Protein AF-A0AAW4MF72-F1 (afdb_monomer_lite)

Radius of gyration: 15.68 Å; chains: 1; bounding box: 42×33×43 Å

Sequence (144 aa):
MHIEKEVGVEMNIEYGSSKEVKCYRDFVLN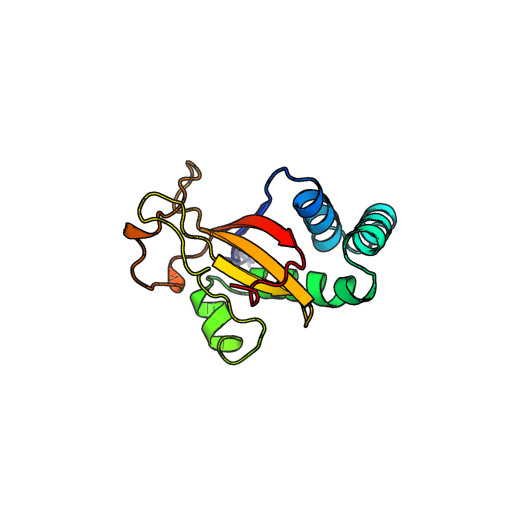PDNRNASRAFSKTFGANLMEPAKKLHDRLRRYVSAGAYNAMFGQTDNRIEIKQGCAKKDPLILKVRVGRGPRKFFNHITDEEKNLLLTQDWQGDFNSIMTIYVIAVNNHDYNNI

Structure (mmCIF, N/CA/C/O backbone):
data_AF-A0AAW4MF72-F1
#
_entry.id   AF-A0AAW4MF72-F1
#
loop_
_atom_site.group_PDB
_atom_site.id
_atom_site.type_symbol
_atom_site.label_atom_id
_atom_site.label_alt_id
_atom_site.label_comp_id
_atom_site.label_asym_id
_atom_site.label_entity_id
_atom_site.label_seq_id
_atom_site.pdbx_PDB_ins_code
_atom_site.Cartn_x
_atom_site.Cartn_y
_atom_site.Cartn_z
_atom_site.occupancy
_atom_site.B_iso_or_equiv
_atom_site.auth_seq_id
_atom_site.auth_comp_id
_atom_site.auth_asym_id
_atom_site.auth_atom_id
_atom_site.pdbx_PDB_model_num
ATOM 1 N N . MET A 1 1 ? -25.868 -19.520 -22.566 1.00 38.09 1 MET A N 1
ATOM 2 C CA . MET A 1 1 ? -24.910 -19.761 -21.470 1.00 38.09 1 MET A CA 1
ATOM 3 C C . MET A 1 1 ? -24.461 -18.390 -20.993 1.00 38.09 1 MET A C 1
ATOM 5 O O . MET A 1 1 ? -23.679 -17.747 -21.680 1.00 38.09 1 MET A O 1
ATOM 9 N N . HIS A 1 2 ? -25.094 -17.866 -19.944 1.00 36.09 2 HIS A N 1
ATOM 10 C CA . HIS A 1 2 ? -24.673 -16.598 -19.352 1.00 36.09 2 HIS A CA 1
ATOM 11 C C . HIS A 1 2 ? -23.364 -16.875 -18.619 1.00 36.09 2 HIS A C 1
ATOM 13 O O . HIS A 1 2 ? -23.344 -17.660 -17.678 1.00 36.09 2 HIS A O 1
ATOM 19 N N . ILE A 1 3 ? -22.265 -16.309 -19.114 1.00 43.06 3 ILE A N 1
ATOM 20 C CA . ILE A 1 3 ? -21.015 -16.275 -18.364 1.00 43.06 3 ILE A CA 1
ATOM 21 C C . ILE A 1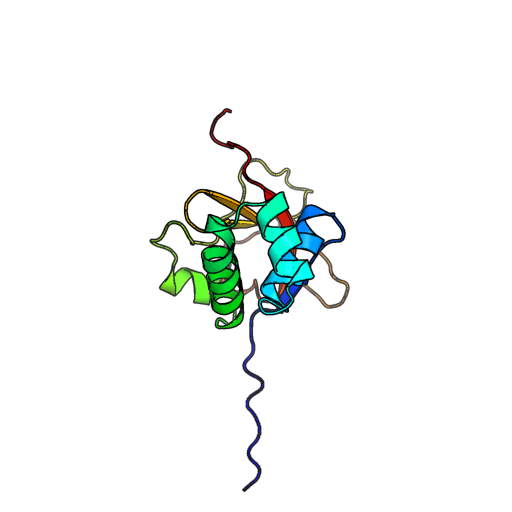 3 ? -21.200 -15.150 -17.353 1.00 43.06 3 ILE A C 1
ATOM 23 O O . ILE A 1 3 ? -20.992 -13.978 -17.670 1.00 43.06 3 ILE A O 1
ATOM 27 N N . GLU A 1 4 ? -21.664 -15.503 -16.160 1.00 41.94 4 GLU A N 1
ATOM 28 C CA . GLU A 1 4 ? -21.466 -14.656 -14.994 1.00 41.94 4 GLU A CA 1
ATOM 29 C C . GLU A 1 4 ? -19.951 -14.532 -14.827 1.00 41.94 4 GLU A C 1
ATOM 31 O O . GLU A 1 4 ? -19.254 -15.501 -14.529 1.00 41.94 4 GLU A O 1
ATOM 36 N N . LYS A 1 5 ? -19.404 -13.351 -15.134 1.00 42.12 5 LYS A N 1
ATOM 37 C CA . LYS A 1 5 ? -18.064 -13.006 -14.670 1.00 42.12 5 LYS A CA 1
ATOM 38 C C . LYS A 1 5 ? -18.147 -13.059 -13.152 1.00 42.12 5 LYS A C 1
ATOM 40 O O . LYS A 1 5 ? -18.754 -12.167 -12.564 1.00 42.12 5 LYS A O 1
ATOM 45 N N . GLU A 1 6 ? -17.565 -14.088 -12.543 1.00 45.69 6 GLU A N 1
ATOM 46 C CA . GLU A 1 6 ? -17.231 -14.054 -11.126 1.00 45.69 6 GLU A CA 1
ATOM 47 C C . GLU A 1 6 ? -16.511 -12.725 -10.890 1.00 45.69 6 GLU A C 1
ATOM 49 O O . GLU A 1 6 ? -15.431 -12.473 -11.436 1.00 45.69 6 GLU A O 1
ATOM 54 N N . VAL A 1 7 ? -17.159 -11.821 -10.157 1.00 51.53 7 VAL A N 1
ATOM 55 C CA . VAL A 1 7 ? -16.499 -10.640 -9.618 1.00 51.53 7 VAL A CA 1
ATOM 56 C C . VAL A 1 7 ? -15.532 -11.206 -8.594 1.00 51.53 7 VAL A C 1
ATOM 58 O O . VAL A 1 7 ? -15.905 -11.437 -7.447 1.00 51.53 7 VAL A O 1
ATOM 61 N N . GLY A 1 8 ? -14.325 -11.554 -9.045 1.00 53.44 8 GLY A N 1
ATOM 62 C CA . GLY A 1 8 ? -13.252 -11.975 -8.162 1.00 53.44 8 GLY A CA 1
ATOM 63 C C . GLY A 1 8 ? -13.152 -10.921 -7.071 1.00 53.44 8 GLY A C 1
ATOM 64 O O . GLY A 1 8 ? -12.966 -9.741 -7.375 1.00 53.44 8 GLY A O 1
ATOM 65 N N . VAL A 1 9 ? -13.396 -11.324 -5.826 1.00 63.41 9 VAL A N 1
ATOM 66 C CA . VAL A 1 9 ? -13.371 -10.427 -4.670 1.00 63.41 9 VAL A CA 1
ATOM 67 C C . VAL A 1 9 ? -11.908 -10.074 -4.434 1.00 63.41 9 VAL A C 1
ATOM 69 O O . VAL A 1 9 ? -11.231 -10.705 -3.643 1.00 63.41 9 VAL A O 1
ATOM 72 N N . GLU A 1 10 ? -11.365 -9.154 -5.219 1.00 86.12 10 GLU A N 1
ATOM 73 C CA . GLU A 1 10 ? -9.990 -8.690 -5.091 1.00 86.12 10 GLU A CA 1
ATOM 74 C C . GLU A 1 10 ? -9.880 -7.735 -3.903 1.00 86.12 10 GLU A C 1
ATOM 76 O O . GLU A 1 10 ? -10.788 -6.939 -3.651 1.00 86.12 10 GLU A O 1
ATOM 81 N N . MET A 1 11 ? -8.744 -7.756 -3.203 1.00 92.31 11 MET A N 1
ATOM 82 C CA . MET A 1 11 ? -8.440 -6.717 -2.226 1.00 92.31 11 MET A CA 1
ATOM 83 C C . MET A 1 11 ? -8.501 -5.343 -2.903 1.00 92.31 11 MET A C 1
ATOM 85 O O . MET A 1 11 ? -7.772 -5.069 -3.864 1.00 92.31 11 MET A O 1
ATOM 89 N N . ASN A 1 12 ? -9.331 -4.454 -2.363 1.00 94.62 12 ASN A N 1
ATOM 90 C CA . ASN A 1 12 ? -9.438 -3.090 -2.847 1.00 94.62 12 ASN A CA 1
ATOM 91 C C . ASN A 1 12 ? -8.271 -2.245 -2.314 1.00 94.62 12 ASN A C 1
ATOM 93 O O . ASN A 1 12 ? -7.914 -2.306 -1.134 1.00 94.62 12 ASN A O 1
ATOM 97 N N . ILE A 1 13 ? -7.666 -1.443 -3.191 1.00 96.19 13 ILE A N 1
ATOM 98 C CA . ILE A 1 13 ? -6.520 -0.596 -2.859 1.00 96.19 13 ILE A CA 1
ATOM 99 C C . ILE A 1 13 ? -6.887 0.854 -3.141 1.00 96.19 13 ILE A C 1
ATOM 101 O O . ILE A 1 13 ? -6.853 1.317 -4.281 1.00 96.19 13 ILE A O 1
ATOM 105 N N . GLU A 1 14 ? -7.166 1.588 -2.073 1.00 96.75 14 GLU A N 1
ATOM 106 C CA . GLU A 1 14 ? -7.347 3.029 -2.106 1.00 96.75 14 GLU A CA 1
ATOM 107 C C . GLU A 1 14 ? -6.032 3.758 -1.824 1.00 96.75 14 GLU A C 1
ATOM 109 O O . GLU A 1 14 ? -5.112 3.232 -1.196 1.00 96.75 14 GLU A O 1
ATOM 114 N N . TYR A 1 15 ? -5.929 4.998 -2.294 1.00 97.25 15 TYR A N 1
ATOM 115 C CA . TYR A 1 15 ? -4.697 5.776 -2.237 1.00 97.25 15 TYR A CA 1
ATOM 116 C C . TYR A 1 15 ? -4.964 7.160 -1.671 1.00 97.25 15 TYR A C 1
ATOM 118 O O . TYR A 1 15 ? -5.836 7.880 -2.158 1.00 97.25 15 TYR A O 1
ATOM 126 N N . GLY A 1 16 ? -4.161 7.544 -0.684 1.00 95.06 16 GLY A N 1
ATOM 127 C CA . GLY A 1 16 ? -4.179 8.882 -0.127 1.00 95.06 16 GLY A CA 1
ATOM 128 C C . GLY A 1 16 ? -3.672 9.961 -1.076 1.00 95.06 16 GLY A C 1
ATOM 129 O O . GLY A 1 16 ? -3.265 9.728 -2.217 1.00 95.06 16 GLY A O 1
ATOM 130 N N . SER A 1 17 ? -3.723 11.196 -0.585 1.00 93.69 17 SER A N 1
ATOM 131 C CA . SER A 1 17 ? -3.564 12.394 -1.409 1.00 93.69 17 SER A CA 1
ATOM 132 C C . SER A 1 17 ? -2.141 12.960 -1.457 1.00 93.69 17 SER A C 1
ATOM 134 O O . SER A 1 17 ? -1.912 13.923 -2.203 1.00 93.69 17 SER A O 1
ATOM 136 N N . SER A 1 18 ? -1.198 12.382 -0.702 1.00 94.69 18 SER A N 1
ATOM 137 C CA . SER A 1 18 ? 0.198 12.830 -0.675 1.00 94.69 18 SER A CA 1
ATOM 138 C C . SER A 1 18 ? 0.872 12.649 -2.035 1.00 94.69 18 SER A C 1
ATOM 140 O O . SER A 1 18 ? 0.472 11.820 -2.859 1.00 94.69 18 SER A O 1
ATOM 142 N N . LYS A 1 19 ? 1.898 13.461 -2.296 1.00 94.31 19 LYS A N 1
ATOM 143 C CA . LYS A 1 19 ? 2.581 13.501 -3.593 1.00 94.31 19 LYS A CA 1
ATOM 144 C C . LYS A 1 19 ? 3.213 12.152 -3.936 1.00 94.31 19 LYS A C 1
ATOM 146 O O . LYS A 1 19 ? 3.068 11.678 -5.059 1.00 94.31 19 LYS A O 1
ATOM 151 N N . GLU A 1 20 ? 3.878 11.530 -2.970 1.00 94.38 20 GLU A N 1
ATOM 152 C CA . GLU A 1 20 ? 4.547 10.237 -3.100 1.00 94.38 20 GLU A CA 1
ATOM 153 C C . GLU A 1 20 ? 3.530 9.125 -3.371 1.00 94.38 20 GLU A C 1
ATOM 155 O O . GLU A 1 20 ? 3.735 8.304 -4.265 1.00 94.38 20 GLU A O 1
ATOM 160 N N . VAL A 1 21 ? 2.400 9.128 -2.656 1.00 96.69 21 VAL A N 1
ATOM 161 C CA . VAL A 1 21 ? 1.336 8.132 -2.839 1.00 96.69 21 VAL A CA 1
ATOM 162 C C . VAL A 1 21 ? 0.652 8.295 -4.194 1.00 96.69 21 VAL A C 1
ATOM 164 O O . VAL A 1 21 ? 0.456 7.294 -4.880 1.00 96.69 21 VAL A O 1
ATOM 167 N N . LYS A 1 22 ? 0.351 9.526 -4.628 1.00 97.31 22 LYS A N 1
ATOM 168 C CA . LYS A 1 22 ? -0.182 9.799 -5.975 1.00 97.31 22 LYS A CA 1
ATOM 169 C C . LYS A 1 22 ? 0.788 9.348 -7.065 1.00 97.31 22 LYS A C 1
ATOM 171 O O . LYS A 1 22 ? 0.383 8.632 -7.970 1.00 97.31 22 LYS A O 1
ATOM 176 N N . CYS A 1 23 ? 2.071 9.693 -6.939 1.00 96.56 23 CYS A N 1
ATOM 177 C CA . CYS A 1 23 ? 3.118 9.266 -7.871 1.00 96.56 23 CYS A CA 1
ATOM 178 C C . CYS A 1 23 ? 3.192 7.733 -7.976 1.00 96.56 23 CYS A C 1
ATOM 180 O O . CYS A 1 23 ? 3.219 7.178 -9.074 1.00 96.56 23 CYS A O 1
ATOM 182 N N . TYR A 1 24 ? 3.154 7.039 -6.833 1.00 96.81 24 TYR A N 1
ATOM 183 C CA . TYR A 1 24 ? 3.128 5.580 -6.790 1.00 96.81 24 TYR A CA 1
ATOM 184 C C . TYR A 1 24 ? 1.865 5.010 -7.448 1.00 96.81 24 TYR A C 1
ATOM 186 O O . TYR A 1 24 ? 1.965 4.116 -8.286 1.00 96.81 24 TYR A O 1
ATOM 194 N N . ARG A 1 25 ? 0.685 5.533 -7.085 1.00 97.62 25 ARG A N 1
ATOM 195 C CA . ARG A 1 25 ? -0.623 5.142 -7.629 1.00 97.62 25 ARG A CA 1
ATOM 196 C C . ARG A 1 25 ? -0.650 5.254 -9.146 1.00 97.62 25 ARG A C 1
ATOM 198 O O . ARG A 1 25 ? -0.999 4.290 -9.818 1.00 97.62 25 ARG A O 1
ATOM 205 N N . ASP A 1 26 ? -0.297 6.423 -9.670 1.00 97.94 26 ASP A N 1
ATOM 206 C CA . ASP A 1 26 ? -0.417 6.727 -11.093 1.00 97.94 26 ASP A CA 1
ATOM 207 C C . ASP A 1 26 ? 0.437 5.765 -11.928 1.00 97.94 26 ASP A C 1
ATOM 209 O O . ASP A 1 26 ? 0.001 5.322 -12.989 1.00 97.94 26 ASP A O 1
ATOM 213 N N . PHE A 1 27 ? 1.612 5.382 -11.414 1.00 98.00 27 PHE A N 1
ATOM 214 C CA . PHE A 1 27 ? 2.464 4.377 -12.039 1.00 98.00 27 PHE A CA 1
ATOM 215 C C . PHE A 1 27 ? 1.886 2.961 -11.956 1.00 98.00 27 PHE A C 1
ATOM 217 O O . PHE A 1 27 ? 1.779 2.306 -12.987 1.00 98.00 27 PHE A O 1
ATOM 224 N N . VAL A 1 28 ? 1.506 2.467 -10.772 1.00 97.00 28 VAL A N 1
ATOM 225 C CA . VAL A 1 28 ? 1.052 1.066 -10.658 1.00 97.00 28 VAL A CA 1
ATOM 226 C C . VAL A 1 28 ? -0.292 0.814 -11.343 1.00 97.00 28 VAL A C 1
ATOM 228 O O . VAL A 1 28 ? -0.527 -0.302 -11.790 1.00 97.00 28 VAL A O 1
ATOM 231 N N . LEU A 1 29 ? -1.141 1.840 -11.477 1.00 96.75 29 LEU A N 1
ATOM 232 C CA . LEU A 1 29 ? -2.389 1.752 -12.241 1.00 96.75 29 LEU A CA 1
ATOM 233 C C . LEU A 1 29 ? -2.176 1.896 -13.754 1.00 96.75 29 LEU A C 1
ATOM 235 O O . LEU A 1 29 ? -2.971 1.371 -14.525 1.00 96.75 29 LEU A O 1
ATOM 239 N N . ASN A 1 30 ? -1.131 2.609 -14.189 1.00 96.50 30 ASN A N 1
ATOM 240 C CA . ASN A 1 30 ? -0.852 2.866 -15.605 1.00 96.50 30 ASN A CA 1
ATOM 241 C C . ASN A 1 30 ? 0.655 2.740 -15.912 1.00 96.50 30 ASN A C 1
ATOM 243 O O . ASN A 1 30 ? 1.296 3.741 -16.253 1.00 96.50 30 ASN A O 1
ATOM 247 N N . PRO A 1 31 ? 1.249 1.535 -15.822 1.00 94.69 31 PRO A N 1
ATOM 248 C CA . PRO A 1 31 ? 2.701 1.362 -15.940 1.00 94.69 31 PRO A CA 1
ATOM 249 C C . PRO A 1 31 ? 3.248 1.737 -17.328 1.00 94.69 31 PRO A C 1
ATOM 251 O O . PRO A 1 31 ? 4.397 2.166 -17.448 1.00 94.69 31 PRO A O 1
ATOM 254 N N . ASP A 1 32 ? 2.420 1.660 -18.371 1.00 93.88 32 ASP A N 1
ATOM 255 C CA . ASP A 1 32 ? 2.801 2.022 -19.743 1.00 93.88 32 ASP A CA 1
ATOM 256 C C . ASP A 1 32 ? 2.729 3.540 -20.003 1.00 93.88 32 ASP A C 1
ATOM 258 O O . ASP A 1 32 ? 3.205 4.044 -21.027 1.00 93.88 32 ASP A O 1
ATOM 262 N N . ASN A 1 33 ? 2.178 4.318 -19.062 1.00 97.81 33 ASN A N 1
ATOM 263 C CA . ASN A 1 33 ? 2.173 5.770 -19.156 1.00 97.81 33 ASN A CA 1
ATOM 264 C C . ASN A 1 33 ? 3.591 6.313 -18.928 1.00 97.81 33 ASN A C 1
ATOM 266 O O . ASN A 1 33 ? 4.118 6.327 -17.814 1.00 97.81 33 ASN A O 1
ATOM 270 N N . ARG A 1 34 ? 4.197 6.834 -20.001 1.00 97.12 34 ARG A N 1
ATOM 271 C CA . ARG A 1 34 ? 5.562 7.385 -19.982 1.00 97.12 34 ARG A CA 1
ATOM 272 C C . ARG A 1 34 ? 5.762 8.483 -18.933 1.00 97.12 34 ARG A C 1
ATOM 274 O O . ARG A 1 34 ? 6.843 8.557 -18.351 1.00 97.12 34 ARG A O 1
ATOM 281 N N . ASN A 1 35 ? 4.757 9.319 -18.674 1.00 97.56 35 ASN A N 1
ATOM 282 C CA . ASN A 1 35 ? 4.856 10.387 -17.676 1.00 97.56 35 ASN A CA 1
ATOM 283 C C . ASN A 1 35 ? 4.836 9.817 -16.254 1.00 97.56 35 ASN A C 1
ATOM 285 O O . ASN A 1 35 ? 5.683 10.196 -15.447 1.00 97.56 35 ASN A O 1
ATOM 289 N N . ALA A 1 36 ? 3.940 8.865 -15.976 1.00 97.38 36 ALA A N 1
ATOM 290 C CA . ALA A 1 36 ? 3.870 8.189 -14.681 1.00 97.38 36 ALA A CA 1
ATOM 291 C C . ALA A 1 36 ? 5.160 7.406 -14.387 1.00 97.38 36 ALA A C 1
ATOM 293 O O . ALA A 1 36 ? 5.754 7.564 -13.324 1.00 97.38 36 ALA A O 1
ATOM 294 N N . SER A 1 37 ? 5.664 6.657 -15.369 1.00 97.50 37 SER A N 1
ATOM 295 C CA . SER A 1 37 ? 6.921 5.906 -15.269 1.00 97.50 37 SER A CA 1
ATOM 296 C C . SER A 1 37 ? 8.143 6.796 -15.022 1.00 97.50 37 SER A C 1
ATOM 298 O O . SER A 1 37 ? 8.987 6.482 -14.176 1.00 97.50 37 SER A O 1
ATOM 300 N N . ARG A 1 38 ? 8.236 7.944 -15.708 1.00 97.50 38 ARG A N 1
ATOM 301 C CA . ARG A 1 38 ? 9.307 8.932 -15.481 1.00 97.50 38 ARG A CA 1
ATOM 302 C C . ARG A 1 38 ? 9.206 9.579 -14.101 1.00 97.50 38 ARG A C 1
ATOM 304 O O . ARG A 1 38 ? 10.225 9.708 -13.423 1.00 97.50 38 ARG A O 1
ATOM 311 N N . ALA A 1 39 ? 8.003 9.969 -13.678 1.00 97.12 39 ALA A N 1
ATOM 312 C CA . ALA A 1 39 ? 7.774 10.556 -12.360 1.00 97.12 39 ALA A CA 1
ATOM 313 C C . ALA A 1 39 ? 8.134 9.567 -11.244 1.00 97.12 39 ALA A C 1
ATOM 315 O O . ALA A 1 39 ? 8.906 9.909 -10.350 1.00 97.12 39 ALA A O 1
ATOM 316 N N . PHE A 1 40 ? 7.674 8.319 -11.359 1.00 96.38 40 PHE A N 1
ATOM 317 C CA . PHE A 1 40 ? 8.002 7.249 -10.425 1.00 96.38 40 PHE A CA 1
ATOM 318 C C . PHE A 1 40 ? 9.509 7.023 -10.337 1.00 96.38 40 PHE A C 1
ATOM 320 O O . PHE A 1 40 ? 10.070 7.034 -9.244 1.00 96.38 40 PHE A O 1
ATOM 327 N N . SER A 1 41 ? 10.180 6.875 -11.483 1.00 95.88 41 SER A N 1
ATOM 328 C CA . SER A 1 41 ? 11.632 6.666 -11.532 1.00 95.88 41 SER A CA 1
ATOM 329 C C . SER A 1 41 ? 12.399 7.799 -10.857 1.00 95.88 41 SER A C 1
ATOM 331 O O . SER A 1 41 ? 13.390 7.544 -10.183 1.00 95.88 41 SER A O 1
ATOM 333 N N . LYS A 1 42 ? 11.931 9.046 -11.002 1.00 95.38 42 LYS A N 1
ATOM 334 C CA . LYS A 1 42 ? 12.533 10.215 -10.353 1.00 95.38 42 LYS A CA 1
ATOM 335 C C . LYS A 1 42 ? 12.310 10.228 -8.838 1.00 95.38 42 LYS A C 1
ATOM 337 O O . LYS A 1 42 ? 13.192 10.667 -8.110 1.00 95.38 42 LYS A O 1
ATOM 342 N N . THR A 1 43 ? 11.142 9.794 -8.365 1.00 93.56 43 THR A N 1
ATOM 343 C CA . THR A 1 43 ? 10.788 9.819 -6.935 1.00 93.56 43 THR A CA 1
ATOM 344 C C . THR A 1 43 ? 11.356 8.629 -6.164 1.00 93.56 43 THR A C 1
ATOM 346 O O . THR A 1 43 ? 11.840 8.802 -5.051 1.00 93.56 43 THR A O 1
ATOM 349 N N . PHE A 1 44 ? 11.291 7.430 -6.738 1.00 91.88 44 PHE A N 1
ATOM 350 C CA . PHE A 1 44 ? 11.598 6.176 -6.046 1.00 91.88 44 PHE A CA 1
ATOM 351 C C . PHE A 1 44 ? 12.817 5.444 -6.622 1.00 91.88 44 PHE A C 1
ATOM 353 O O . PHE A 1 44 ? 13.421 4.633 -5.927 1.00 91.88 44 PHE A O 1
ATOM 360 N N . GLY A 1 45 ? 13.203 5.732 -7.865 1.00 92.69 45 GLY A N 1
ATOM 361 C CA . GLY A 1 45 ? 14.247 5.004 -8.586 1.00 92.69 45 GLY A CA 1
ATOM 362 C C . GLY A 1 45 ? 13.676 3.962 -9.550 1.00 92.69 45 GLY A C 1
ATOM 363 O O . GLY A 1 45 ? 12.715 3.250 -9.249 1.00 92.69 45 GLY A O 1
ATOM 364 N N . ALA A 1 46 ? 14.285 3.857 -10.734 1.00 93.62 46 ALA A N 1
ATOM 365 C CA . ALA A 1 46 ? 13.844 2.942 -11.793 1.00 93.62 46 ALA A CA 1
ATOM 366 C C . ALA A 1 46 ? 13.905 1.460 -11.369 1.00 93.62 46 ALA A C 1
ATOM 368 O O . ALA A 1 46 ? 13.072 0.652 -11.774 1.00 93.62 46 ALA A O 1
ATOM 369 N N . ASN A 1 47 ? 14.842 1.105 -10.485 1.00 92.69 47 ASN A N 1
ATOM 370 C CA . ASN A 1 47 ? 14.989 -0.241 -9.926 1.00 92.69 47 ASN A CA 1
ATOM 371 C C . ASN A 1 47 ? 13.766 -0.710 -9.113 1.00 92.69 47 ASN A C 1
ATOM 373 O O . ASN A 1 47 ? 13.625 -1.907 -8.867 1.00 92.69 47 ASN A O 1
ATOM 377 N N . LEU A 1 48 ? 12.887 0.206 -8.693 1.00 93.25 48 LEU A N 1
ATOM 378 C CA . LEU A 1 48 ? 11.678 -0.113 -7.935 1.00 93.25 48 LEU A CA 1
ATOM 379 C C . LEU A 1 48 ? 10.410 -0.214 -8.776 1.00 93.25 48 LEU A C 1
ATOM 381 O O . LEU A 1 48 ? 9.385 -0.636 -8.243 1.00 93.25 48 LEU A O 1
ATOM 385 N N . MET A 1 49 ? 10.465 0.116 -10.066 1.00 94.62 49 MET A N 1
ATOM 386 C CA . MET A 1 49 ? 9.295 0.066 -10.945 1.00 94.62 49 MET A CA 1
ATOM 387 C C . MET A 1 49 ? 8.704 -1.345 -11.011 1.00 94.62 49 MET A C 1
ATOM 389 O O . MET A 1 49 ? 7.540 -1.564 -10.680 1.00 94.62 49 MET A O 1
ATOM 393 N N . GLU A 1 50 ? 9.532 -2.325 -11.367 1.00 95.62 50 GLU A N 1
ATOM 394 C CA . GLU A 1 50 ? 9.098 -3.715 -11.493 1.00 95.62 50 GLU A CA 1
ATOM 395 C C . GLU A 1 50 ? 8.644 -4.320 -10.145 1.00 95.62 50 GLU A C 1
ATOM 397 O O . GLU A 1 50 ? 7.564 -4.916 -10.092 1.00 95.62 50 GLU A O 1
ATOM 402 N N . PRO A 1 51 ? 9.373 -4.132 -9.021 1.00 94.81 51 PRO A N 1
ATOM 403 C CA . PRO A 1 51 ? 8.875 -4.505 -7.697 1.00 94.81 51 PRO A CA 1
ATOM 404 C C . PRO A 1 51 ? 7.537 -3.861 -7.310 1.00 94.81 51 PRO A C 1
ATOM 406 O O . PRO A 1 51 ? 6.695 -4.536 -6.720 1.00 94.81 51 PRO A O 1
ATOM 409 N N . ALA A 1 52 ? 7.327 -2.579 -7.622 1.00 95.31 52 ALA A N 1
ATOM 410 C CA . ALA A 1 52 ? 6.094 -1.870 -7.285 1.00 95.31 52 ALA A CA 1
ATOM 411 C C . ALA A 1 52 ? 4.893 -2.404 -8.071 1.00 95.31 52 ALA A C 1
ATOM 413 O O . ALA A 1 52 ? 3.859 -2.692 -7.467 1.00 95.31 52 ALA A O 1
ATOM 414 N N . LYS A 1 53 ? 5.058 -2.615 -9.382 1.00 95.81 53 LYS A N 1
ATOM 415 C CA . LYS A 1 53 ? 4.038 -3.237 -10.235 1.00 95.81 53 LYS A CA 1
ATOM 416 C C . LYS A 1 53 ? 3.683 -4.637 -9.732 1.00 95.81 53 LYS A C 1
ATOM 418 O O . LYS A 1 53 ? 2.528 -4.905 -9.419 1.00 95.81 53 LYS A O 1
ATOM 423 N N . LYS A 1 54 ? 4.691 -5.496 -9.536 1.00 94.56 54 LYS A N 1
ATOM 424 C CA . LYS A 1 54 ? 4.493 -6.862 -9.024 1.00 94.56 54 LYS A CA 1
ATOM 425 C C . LYS A 1 54 ? 3.779 -6.890 -7.681 1.00 94.56 54 LYS A C 1
ATOM 427 O O . LYS A 1 54 ? 2.933 -7.752 -7.472 1.00 94.56 54 LYS A O 1
ATOM 432 N N . LEU A 1 55 ? 4.128 -5.994 -6.760 1.00 94.88 55 LEU A N 1
ATOM 433 C CA . LEU A 1 55 ? 3.465 -5.931 -5.462 1.00 94.88 55 LEU A CA 1
ATOM 434 C C . LEU A 1 55 ? 1.998 -5.511 -5.603 1.00 94.88 55 LEU A C 1
ATOM 436 O O . LEU A 1 55 ? 1.145 -6.134 -4.979 1.00 94.88 55 LEU A O 1
ATOM 440 N N . HIS A 1 56 ? 1.700 -4.485 -6.405 1.00 95.50 56 HIS A N 1
ATOM 441 C CA . HIS A 1 56 ? 0.323 -4.053 -6.645 1.00 95.50 56 HIS A CA 1
ATOM 442 C C . HIS A 1 56 ? -0.523 -5.185 -7.238 1.00 95.50 56 HIS A C 1
ATOM 444 O O . HIS A 1 56 ? -1.552 -5.537 -6.662 1.00 95.50 56 HIS A O 1
ATOM 450 N N . ASP A 1 57 ? -0.033 -5.813 -8.309 1.00 94.12 57 ASP A N 1
ATOM 451 C CA . ASP A 1 57 ? -0.714 -6.927 -8.971 1.00 94.12 57 ASP A CA 1
ATOM 452 C C . ASP A 1 57 ? -0.921 -8.103 -8.013 1.00 94.12 57 ASP A C 1
ATOM 454 O O . ASP A 1 57 ? -1.976 -8.728 -8.009 1.00 94.12 57 ASP A O 1
ATOM 458 N N . ARG A 1 58 ? 0.075 -8.416 -7.172 1.00 93.38 58 ARG A N 1
ATOM 459 C CA . ARG A 1 58 ? -0.051 -9.482 -6.171 1.00 93.38 58 ARG A CA 1
ATOM 460 C C . ARG A 1 58 ? -1.114 -9.162 -5.139 1.00 93.38 58 ARG A C 1
ATOM 462 O O . ARG A 1 58 ? -1.928 -10.031 -4.891 1.00 93.38 58 ARG A O 1
ATOM 469 N N . LEU A 1 59 ? -1.105 -7.969 -4.544 1.00 94.50 59 LEU A N 1
ATOM 470 C CA . LEU A 1 59 ? -2.080 -7.603 -3.513 1.00 94.50 59 LEU A CA 1
ATOM 471 C C . LEU A 1 59 ? -3.513 -7.731 -4.039 1.00 94.50 59 LEU A C 1
ATOM 473 O O . LEU A 1 59 ? -4.345 -8.317 -3.360 1.00 94.50 59 LEU A O 1
ATOM 477 N N . ARG A 1 60 ? -3.763 -7.285 -5.275 1.00 95.00 60 ARG A N 1
ATOM 478 C CA . ARG A 1 60 ? -5.078 -7.402 -5.916 1.00 95.00 60 ARG A CA 1
ATOM 479 C C . ARG A 1 60 ? -5.515 -8.840 -6.190 1.00 95.00 60 ARG A C 1
ATOM 481 O O . ARG A 1 60 ? -6.698 -9.125 -6.148 1.00 95.00 60 ARG A O 1
ATOM 488 N N . ARG A 1 61 ? -4.587 -9.771 -6.425 1.00 93.75 61 ARG A N 1
ATOM 489 C CA . ARG A 1 61 ? -4.927 -11.182 -6.702 1.00 93.75 61 ARG A CA 1
ATOM 490 C C . ARG A 1 61 ? -5.494 -11.946 -5.506 1.00 93.75 61 ARG A C 1
ATOM 492 O O . ARG A 1 61 ? -5.976 -13.057 -5.700 1.00 93.75 61 ARG A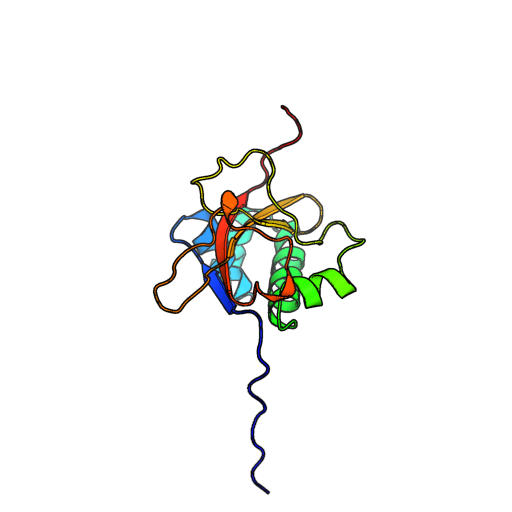 O 1
ATOM 499 N N . TYR A 1 62 ? -5.387 -11.414 -4.290 1.00 94.31 62 TYR A N 1
ATOM 500 C CA . TYR A 1 62 ? -5.897 -12.074 -3.090 1.00 94.31 62 TYR A CA 1
ATOM 501 C C . TYR A 1 62 ? -7.106 -11.337 -2.543 1.00 94.31 62 TYR A C 1
ATOM 503 O O . TYR A 1 62 ? -7.184 -10.114 -2.608 1.00 94.31 62 TYR A O 1
ATOM 511 N N . VAL A 1 63 ? -8.010 -12.107 -1.943 1.00 93.69 63 VAL A N 1
ATOM 512 C CA . VAL A 1 63 ? -9.255 -11.598 -1.358 1.00 93.69 63 VAL A CA 1
ATOM 513 C C . VAL A 1 63 ? -9.043 -10.831 -0.051 1.00 93.69 63 VAL A C 1
ATOM 515 O O . VAL A 1 63 ? -9.875 -10.021 0.340 1.00 93.69 63 VAL A O 1
ATOM 518 N N . SER A 1 64 ? -7.924 -11.079 0.635 1.00 95.81 64 SER A N 1
ATOM 519 C CA . SER A 1 64 ? -7.601 -10.469 1.923 1.00 95.81 64 SER A CA 1
ATOM 520 C C . SER A 1 64 ? -6.097 -10.443 2.191 1.00 95.81 64 SER A C 1
ATOM 522 O O . SER A 1 64 ? -5.311 -11.153 1.548 1.00 95.81 64 SER A O 1
ATOM 524 N N . ALA A 1 65 ? -5.676 -9.649 3.182 1.00 96.25 65 ALA A N 1
ATOM 525 C CA . ALA A 1 65 ? -4.283 -9.629 3.627 1.00 96.25 65 ALA A CA 1
ATOM 526 C C . ALA A 1 65 ? -3.864 -10.975 4.231 1.00 96.25 65 ALA A C 1
ATOM 528 O O . ALA A 1 65 ? -2.708 -11.370 4.094 1.00 96.25 65 ALA A O 1
ATOM 529 N N . GLY A 1 66 ? -4.800 -11.695 4.856 1.00 96.69 66 GLY A N 1
ATOM 530 C CA . GLY A 1 66 ? -4.587 -13.043 5.376 1.00 96.69 66 GLY A CA 1
ATOM 531 C C . GLY A 1 66 ? -4.288 -14.044 4.262 1.00 96.69 66 GLY A C 1
ATOM 532 O O . GLY A 1 66 ? -3.267 -14.726 4.321 1.00 96.69 66 GLY A O 1
ATOM 533 N N . ALA A 1 67 ? -5.091 -14.053 3.194 1.00 96.31 67 ALA A N 1
ATOM 534 C CA . ALA A 1 67 ? -4.853 -14.899 2.023 1.00 96.31 67 ALA A CA 1
ATOM 535 C C . ALA A 1 67 ? -3.517 -14.569 1.331 1.00 96.31 67 ALA A C 1
ATOM 537 O O . ALA A 1 67 ? -2.759 -15.467 0.962 1.00 96.31 67 ALA A O 1
ATOM 538 N N . TYR A 1 68 ? -3.178 -13.282 1.222 1.00 96.31 68 TYR A N 1
ATOM 539 C CA . TYR A 1 68 ? -1.868 -12.852 0.734 1.00 96.31 68 TYR A CA 1
ATOM 540 C C . TYR A 1 68 ? -0.723 -13.361 1.632 1.00 96.31 68 TYR A C 1
ATOM 542 O O . TYR A 1 68 ? 0.266 -13.917 1.145 1.00 96.31 68 TYR A O 1
ATOM 550 N N . ASN A 1 69 ? -0.847 -13.202 2.952 1.00 96.94 69 ASN A N 1
ATOM 551 C CA . ASN A 1 69 ? 0.172 -13.624 3.912 1.00 96.94 69 ASN A CA 1
ATOM 552 C C . ASN A 1 69 ? 0.294 -15.148 4.023 1.00 96.94 69 ASN A C 1
ATOM 554 O O . ASN A 1 69 ? 1.383 -15.625 4.328 1.00 96.94 69 ASN A O 1
ATOM 558 N N . ALA A 1 70 ? -0.746 -15.925 3.716 1.00 96.19 70 ALA A N 1
ATOM 559 C CA . ALA A 1 70 ? -0.621 -17.378 3.608 1.00 96.19 70 ALA A CA 1
ATOM 560 C C . ALA A 1 70 ? 0.427 -17.780 2.551 1.00 96.19 70 ALA A C 1
ATOM 562 O O . ALA A 1 70 ? 1.161 -18.746 2.745 1.00 96.19 70 ALA A O 1
ATOM 563 N N . MET A 1 71 ? 0.557 -16.994 1.474 1.00 95.12 71 MET A N 1
ATOM 564 C CA . MET A 1 71 ? 1.515 -17.244 0.392 1.00 95.12 71 MET A CA 1
ATOM 565 C C . MET A 1 71 ? 2.866 -16.547 0.594 1.00 95.12 71 MET A C 1
ATOM 567 O O . MET A 1 71 ? 3.910 -17.114 0.277 1.00 95.12 71 MET A O 1
ATOM 571 N N . PHE A 1 72 ? 2.872 -15.312 1.107 1.00 93.94 72 PHE A N 1
ATOM 572 C CA . PHE A 1 72 ? 4.079 -14.474 1.193 1.00 93.94 72 PHE A CA 1
ATOM 573 C C . PHE A 1 72 ? 4.558 -14.194 2.621 1.00 93.94 72 PHE A C 1
ATOM 575 O O . PHE A 1 72 ? 5.543 -13.477 2.798 1.00 93.94 72 PHE A O 1
ATOM 582 N N . GLY A 1 73 ? 3.911 -14.769 3.636 1.00 91.31 73 GLY A N 1
ATOM 583 C CA . GLY A 1 73 ? 4.155 -14.509 5.060 1.00 91.31 73 GLY A CA 1
ATOM 584 C C . GLY A 1 73 ? 5.560 -14.860 5.549 1.00 91.31 73 GLY A C 1
ATOM 585 O O . GLY A 1 73 ? 6.034 -14.283 6.524 1.00 91.31 73 GLY A O 1
ATOM 586 N N . GLN A 1 74 ? 6.252 -15.757 4.842 1.00 91.31 74 GLN A N 1
ATOM 587 C CA . GLN A 1 74 ? 7.641 -16.144 5.126 1.00 91.31 74 GLN A CA 1
ATOM 588 C C . GLN A 1 74 ? 8.672 -15.340 4.315 1.00 91.31 74 GLN A C 1
ATOM 590 O O . GLN A 1 74 ? 9.867 -15.609 4.384 1.00 91.31 74 GLN A O 1
ATOM 595 N N . THR A 1 75 ? 8.227 -14.357 3.528 1.00 90.69 75 THR A N 1
ATOM 596 C CA . THR A 1 75 ? 9.091 -13.522 2.684 1.00 90.69 75 THR A CA 1
ATOM 597 C C . THR A 1 75 ? 9.208 -12.103 3.234 1.00 90.69 75 THR A C 1
ATOM 599 O O . THR A 1 75 ? 8.380 -11.646 4.024 1.00 90.69 75 THR A O 1
ATOM 602 N N . ASP A 1 76 ? 10.173 -11.349 2.710 1.00 86.31 76 ASP A N 1
ATOM 603 C CA . ASP A 1 76 ? 10.303 -9.910 2.966 1.00 86.31 76 ASP A CA 1
ATOM 604 C C . ASP A 1 76 ? 9.072 -9.092 2.525 1.00 86.31 76 ASP A C 1
ATOM 606 O O . ASP A 1 76 ? 8.902 -7.953 2.962 1.00 86.31 76 ASP A O 1
ATOM 610 N N . ASN A 1 77 ? 8.203 -9.640 1.665 1.00 90.62 77 ASN A N 1
ATOM 611 C CA . ASN A 1 77 ? 6.983 -8.978 1.202 1.00 90.62 77 ASN A CA 1
ATOM 612 C C . ASN A 1 77 ? 5.747 -9.324 2.042 1.00 90.62 77 ASN A C 1
ATOM 614 O O . ASN A 1 77 ? 4.641 -9.050 1.584 1.00 90.62 77 ASN A O 1
ATOM 618 N N . ARG A 1 78 ? 5.882 -9.905 3.239 1.00 94.81 78 ARG A N 1
ATOM 619 C CA . ARG A 1 78 ? 4.731 -10.103 4.131 1.00 94.81 78 ARG A CA 1
ATOM 620 C C . ARG A 1 78 ? 4.128 -8.770 4.582 1.00 94.81 78 ARG A C 1
ATOM 622 O O . ARG A 1 78 ? 4.842 -7.781 4.761 1.00 94.81 78 ARG A O 1
ATOM 629 N N . ILE A 1 79 ? 2.813 -8.752 4.765 1.00 96.25 79 ILE A N 1
ATOM 630 C CA . ILE A 1 79 ? 2.107 -7.637 5.394 1.00 96.25 79 ILE A CA 1
ATOM 631 C C . ILE A 1 79 ? 2.265 -7.774 6.906 1.00 96.25 79 ILE A C 1
ATOM 633 O O . ILE A 1 79 ? 1.981 -8.827 7.474 1.00 96.25 79 ILE A O 1
ATOM 637 N N . GLU A 1 80 ? 2.703 -6.704 7.556 1.00 95.00 80 GLU A N 1
ATOM 638 C CA . GLU A 1 80 ? 2.937 -6.649 8.998 1.00 95.00 80 GLU A CA 1
ATOM 639 C C . GLU A 1 80 ? 2.296 -5.411 9.609 1.00 95.00 80 GLU A C 1
ATOM 641 O O . GLU A 1 80 ? 2.018 -4.434 8.919 1.00 95.00 80 GLU A O 1
ATOM 646 N N . ILE A 1 81 ? 2.174 -5.398 10.931 1.00 94.62 81 ILE A N 1
ATOM 647 C CA . ILE A 1 81 ? 1.797 -4.203 11.685 1.00 94.62 81 ILE A CA 1
ATOM 648 C C . ILE A 1 81 ? 3.032 -3.313 11.875 1.00 94.62 81 ILE A C 1
ATOM 650 O O . ILE A 1 81 ? 4.147 -3.784 12.139 1.00 94.62 81 ILE A O 1
ATOM 654 N N . LYS A 1 82 ? 2.855 -1.997 11.759 1.00 93.19 82 LYS A N 1
ATOM 655 C CA . LYS A 1 82 ? 3.846 -1.018 12.198 1.00 93.19 82 LYS A CA 1
ATOM 656 C C . LYS A 1 82 ? 3.791 -0.917 13.726 1.00 93.19 82 LYS A C 1
ATOM 658 O O . LYS A 1 82 ? 2.779 -0.534 14.295 1.00 93.19 82 LYS A O 1
ATOM 663 N N . GLN A 1 83 ? 4.910 -1.217 14.377 1.00 88.50 83 GLN A N 1
ATOM 664 C CA . GLN A 1 83 ? 5.037 -1.114 15.830 1.00 88.50 83 GLN A CA 1
ATOM 665 C C . GLN A 1 83 ? 5.000 0.349 16.315 1.00 88.50 83 GLN A C 1
ATOM 667 O O . GLN A 1 83 ? 5.302 1.285 15.558 1.00 88.50 83 GLN A O 1
ATOM 672 N N . GLY A 1 84 ? 4.644 0.521 17.592 1.00 87.06 84 GLY A N 1
ATOM 673 C CA . GLY A 1 84 ? 4.682 1.806 18.298 1.00 87.06 84 GLY A CA 1
ATOM 674 C C . GLY A 1 84 ? 3.541 2.775 17.966 1.00 87.06 84 GLY A C 1
ATOM 675 O O . GLY A 1 84 ? 3.718 3.977 18.126 1.00 87.06 84 GLY A O 1
ATOM 676 N N . CYS A 1 85 ? 2.404 2.288 17.463 1.00 88.69 85 CYS A N 1
ATOM 677 C CA . CYS A 1 85 ? 1.196 3.103 17.286 1.00 88.69 85 CYS A CA 1
ATOM 678 C C . CYS A 1 85 ? 0.439 3.246 18.617 1.00 88.69 85 CYS A C 1
ATOM 680 O O . CYS A 1 85 ? 0.364 2.284 19.387 1.00 88.69 85 CYS A O 1
ATOM 682 N N . ALA A 1 86 ? -0.119 4.428 18.902 1.00 93.12 86 ALA A N 1
ATOM 683 C CA . ALA A 1 86 ? -0.918 4.615 20.107 1.00 93.12 86 ALA A CA 1
ATOM 684 C C . ALA A 1 86 ? -2.282 3.921 19.966 1.00 93.12 86 ALA A C 1
ATOM 686 O O . ALA A 1 86 ? -2.801 3.740 18.869 1.00 93.12 86 ALA A O 1
ATOM 687 N N . LYS A 1 87 ? -2.902 3.561 21.096 1.00 92.56 87 LYS A N 1
ATOM 688 C CA . LYS A 1 87 ? -4.178 2.817 21.125 1.00 92.56 87 LYS A CA 1
ATOM 689 C C . LYS A 1 87 ? -5.300 3.473 20.310 1.00 92.56 87 LYS A C 1
ATOM 691 O O . LYS A 1 87 ? -6.054 2.770 19.646 1.00 92.56 87 LYS A O 1
ATOM 696 N N . LYS A 1 88 ? -5.387 4.805 20.373 1.00 94.94 88 LYS A N 1
ATOM 697 C CA . LYS A 1 88 ? -6.415 5.611 19.695 1.00 94.94 88 LYS A CA 1
ATOM 698 C C . LYS A 1 88 ? -6.045 5.990 18.259 1.00 94.94 88 LYS A C 1
ATOM 700 O O . LYS A 1 88 ? -6.845 6.638 17.594 1.00 94.94 88 LYS A O 1
ATOM 705 N N . ASP A 1 89 ? -4.861 5.602 17.793 1.00 95.25 89 ASP A N 1
ATOM 706 C CA . ASP A 1 89 ? -4.446 5.855 16.420 1.00 95.25 89 ASP A CA 1
ATOM 707 C C . ASP A 1 89 ? -4.946 4.732 15.503 1.00 95.25 89 ASP A C 1
ATOM 709 O O . ASP A 1 89 ? -4.992 3.565 15.927 1.00 95.25 89 ASP A O 1
ATOM 713 N N . PRO A 1 90 ? -5.240 5.043 14.228 1.00 96.56 90 PRO A N 1
ATOM 714 C CA . PRO A 1 90 ? -5.473 4.030 13.211 1.00 96.56 90 PRO A CA 1
ATOM 715 C C . PRO A 1 90 ? -4.342 2.998 13.162 1.00 96.56 90 PRO A C 1
ATOM 717 O O . PRO A 1 90 ? -3.158 3.350 13.161 1.00 96.56 90 PRO A O 1
ATOM 720 N N . LEU A 1 91 ? -4.704 1.721 13.065 1.00 96.44 91 LEU A N 1
ATOM 721 C CA . LEU A 1 91 ? -3.773 0.624 12.848 1.00 96.44 91 LEU A CA 1
ATOM 722 C C . LEU A 1 91 ? -3.040 0.856 11.526 1.00 96.44 91 LEU A C 1
ATOM 724 O O . LEU A 1 91 ? -3.658 0.965 10.462 1.00 96.44 91 LEU A O 1
ATOM 728 N N . ILE A 1 92 ? -1.712 0.911 11.587 1.00 97.00 92 ILE A N 1
ATOM 729 C CA . ILE A 1 92 ? -0.870 1.033 10.399 1.00 97.00 92 ILE A CA 1
ATOM 730 C C . ILE A 1 92 ? -0.280 -0.333 10.075 1.00 97.00 92 ILE A C 1
ATOM 732 O O . ILE A 1 92 ? 0.450 -0.924 10.869 1.00 97.00 92 ILE A O 1
ATOM 736 N N . LEU A 1 93 ? -0.549 -0.794 8.863 1.00 96.75 93 LEU A N 1
ATOM 737 C CA . LEU A 1 93 ? 0.051 -1.962 8.245 1.00 96.75 93 LEU A CA 1
ATOM 738 C C . LEU A 1 93 ? 1.176 -1.518 7.308 1.00 96.75 93 LEU A C 1
ATOM 740 O O . LEU A 1 93 ? 1.198 -0.387 6.811 1.00 96.75 93 LEU A O 1
ATOM 744 N N . LYS A 1 94 ? 2.135 -2.406 7.063 1.00 95.56 94 LYS A N 1
ATOM 745 C CA . LYS A 1 94 ? 3.283 -2.156 6.195 1.00 95.56 94 LYS A CA 1
ATOM 746 C C . LYS A 1 94 ? 3.648 -3.390 5.384 1.00 95.56 94 LYS A C 1
ATOM 748 O O . LYS A 1 94 ? 3.494 -4.517 5.842 1.00 95.56 94 LYS A O 1
ATOM 753 N N . VAL A 1 95 ? 4.203 -3.158 4.202 1.00 95.25 95 VAL A N 1
ATOM 754 C CA . VAL A 1 95 ? 4.810 -4.189 3.352 1.00 95.25 95 VAL A CA 1
ATOM 755 C C . VAL A 1 95 ? 6.041 -3.616 2.655 1.00 95.25 95 VAL A C 1
ATOM 757 O O . VAL A 1 95 ? 6.065 -2.430 2.308 1.00 95.25 95 VAL A O 1
ATOM 760 N N . ARG A 1 96 ? 7.083 -4.425 2.444 1.00 93.31 96 ARG A N 1
ATOM 761 C CA . ARG A 1 96 ? 8.255 -3.990 1.667 1.00 93.31 96 ARG A CA 1
ATOM 762 C C . ARG A 1 96 ? 7.967 -4.026 0.171 1.00 93.31 96 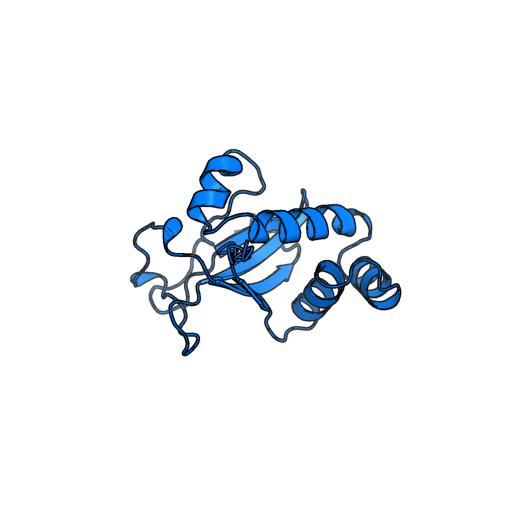ARG A C 1
ATOM 764 O O . ARG A 1 96 ? 7.353 -4.965 -0.333 1.00 93.31 96 ARG A O 1
ATOM 771 N N . VAL A 1 97 ? 8.491 -3.037 -0.544 1.00 89.75 97 VAL A N 1
ATOM 772 C CA . VAL A 1 97 ? 8.520 -2.967 -2.005 1.00 89.75 97 VAL A CA 1
ATOM 773 C C . VAL A 1 97 ? 9.925 -3.368 -2.465 1.00 89.75 97 VAL A C 1
ATOM 775 O O . VAL A 1 97 ? 10.875 -2.587 -2.387 1.00 89.75 97 VAL A O 1
ATOM 778 N N . GLY A 1 98 ? 10.084 -4.619 -2.905 1.00 82.69 98 GLY A N 1
ATOM 779 C CA . GLY A 1 98 ? 11.410 -5.185 -3.179 1.00 82.69 98 GLY A CA 1
ATOM 780 C C . GLY A 1 98 ? 12.280 -5.241 -1.914 1.00 82.69 98 GLY A C 1
ATOM 781 O O . GLY A 1 98 ? 11.799 -5.648 -0.860 1.00 82.69 98 GLY A O 1
ATOM 782 N N . ARG A 1 99 ? 13.552 -4.824 -2.014 1.00 77.31 99 ARG A N 1
ATOM 783 C CA . ARG A 1 99 ? 14.505 -4.771 -0.883 1.00 77.31 99 ARG A CA 1
ATOM 784 C C . ARG A 1 99 ? 14.639 -3.387 -0.224 1.00 77.31 99 ARG A C 1
ATOM 786 O O . ARG A 1 99 ? 15.446 -3.244 0.686 1.00 77.31 99 ARG A O 1
ATOM 793 N N . GLY A 1 100 ? 13.893 -2.382 -0.687 1.00 75.25 100 GLY A N 1
ATOM 794 C CA . GLY A 1 100 ? 14.049 -0.988 -0.254 1.00 75.25 100 GLY A CA 1
ATOM 795 C C . GLY A 1 100 ? 12.827 -0.455 0.503 1.00 75.25 100 GLY A C 1
ATOM 796 O O . GLY A 1 100 ? 12.604 -0.859 1.648 1.00 75.25 100 GLY A O 1
ATOM 797 N N . PRO A 1 101 ? 12.035 0.445 -0.114 1.00 85.31 101 PRO A N 1
ATOM 798 C CA . PRO A 1 101 ? 11.004 1.202 0.577 1.00 85.31 101 PRO A CA 1
ATOM 799 C C . PRO A 1 101 ? 9.875 0.340 1.114 1.00 85.31 101 PRO A C 1
ATOM 801 O O . PRO A 1 101 ? 9.611 -0.774 0.658 1.00 85.31 101 PRO A O 1
ATOM 804 N N . ARG A 1 102 ? 9.159 0.910 2.075 1.00 91.81 102 ARG A N 1
ATOM 805 C CA . ARG A 1 102 ? 7.956 0.338 2.657 1.00 91.81 102 ARG A CA 1
ATOM 806 C C . ARG A 1 102 ? 6.743 1.125 2.190 1.00 91.81 102 ARG A C 1
ATOM 808 O O . ARG A 1 102 ? 6.753 2.354 2.129 1.00 91.81 102 ARG A O 1
ATOM 815 N N . LYS A 1 103 ? 5.698 0.379 1.861 1.00 94.25 103 LYS A N 1
ATOM 816 C CA . LYS A 1 103 ? 4.353 0.886 1.627 1.00 94.25 103 LYS A CA 1
ATOM 817 C C . LYS A 1 103 ? 3.577 0.722 2.929 1.00 94.25 103 LYS A C 1
ATOM 819 O O . LYS A 1 103 ? 3.541 -0.380 3.470 1.00 94.25 103 LYS A O 1
ATOM 824 N N . PHE A 1 104 ? 2.986 1.807 3.411 1.00 96.19 104 PHE A N 1
ATOM 825 C CA . PHE A 1 104 ? 2.186 1.870 4.632 1.00 96.19 104 PHE A CA 1
ATOM 826 C C . PHE A 1 104 ? 0.726 2.114 4.285 1.00 96.19 104 PHE A C 1
ATOM 828 O O . PHE A 1 104 ? 0.424 2.913 3.392 1.00 96.19 104 PHE A O 1
ATOM 835 N N . PHE A 1 105 ? -0.171 1.436 4.987 1.00 96.88 105 PHE A N 1
ATOM 836 C CA . PHE A 1 105 ? -1.599 1.526 4.733 1.00 96.88 105 PHE A CA 1
ATOM 837 C C . PHE A 1 105 ? -2.426 1.248 5.983 1.00 96.88 105 PHE A C 1
ATOM 839 O O . PHE A 1 105 ? -1.988 0.535 6.880 1.00 96.88 105 PHE A O 1
ATOM 846 N N . ASN A 1 106 ? -3.626 1.811 6.024 1.00 97.38 106 ASN A N 1
ATOM 847 C CA . ASN A 1 106 ? -4.648 1.465 7.004 1.00 97.38 106 ASN A CA 1
ATOM 848 C C . ASN A 1 106 ? -5.607 0.423 6.424 1.00 97.38 106 ASN A C 1
ATOM 850 O O . ASN A 1 106 ? -5.655 0.224 5.208 1.00 97.38 106 ASN A O 1
ATOM 854 N N . HIS A 1 107 ? -6.378 -0.215 7.297 1.00 95.56 107 HIS A N 1
ATOM 855 C CA . HIS A 1 107 ? -7.528 -1.028 6.920 1.00 95.56 107 HIS A CA 1
ATOM 856 C C . HIS A 1 107 ? -8.795 -0.165 6.986 1.00 95.56 107 HIS A C 1
ATOM 858 O O . HIS A 1 107 ? -9.062 0.426 8.032 1.00 95.56 107 HIS A O 1
ATOM 864 N N . ILE A 1 108 ? -9.535 -0.086 5.875 1.00 94.69 108 ILE A N 1
ATOM 865 C CA . ILE A 1 108 ? -10.882 0.498 5.837 1.00 94.69 108 ILE A CA 1
ATOM 866 C C . ILE A 1 108 ? -11.885 -0.582 6.251 1.00 94.69 108 ILE A C 1
ATOM 868 O O . ILE A 1 108 ? -11.922 -1.638 5.617 1.00 94.69 108 ILE A O 1
ATOM 872 N N . THR A 1 109 ? -12.671 -0.312 7.292 1.00 93.75 109 THR A N 1
ATOM 873 C CA . THR A 1 109 ? -13.586 -1.286 7.909 1.00 93.75 109 THR A CA 1
ATOM 874 C C . THR A 1 109 ? -14.996 -1.262 7.327 1.00 93.75 109 THR A C 1
ATOM 876 O O . THR A 1 109 ? -15.711 -2.251 7.449 1.00 93.75 109 THR A O 1
ATOM 879 N N . ASP A 1 110 ? -15.402 -0.158 6.701 1.00 90.38 110 ASP A N 1
ATOM 880 C CA . ASP A 1 110 ? -16.760 0.045 6.191 1.00 90.38 110 ASP A CA 1
ATOM 881 C C . A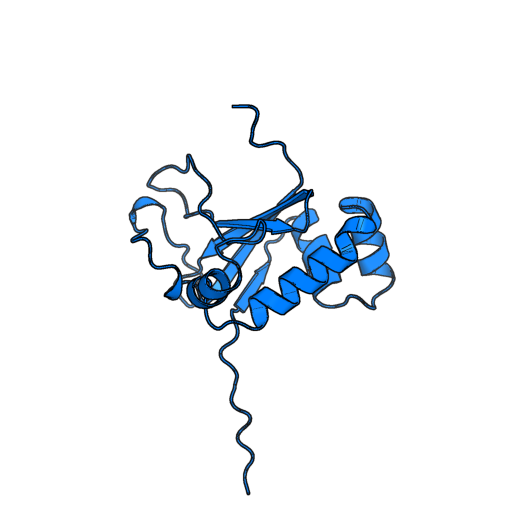SP A 1 110 ? -16.814 1.051 5.025 1.00 90.38 110 ASP A C 1
ATOM 883 O O . ASP A 1 110 ? -15.804 1.619 4.599 1.00 90.38 110 ASP A O 1
ATOM 887 N N . GLU A 1 111 ? -18.018 1.257 4.489 1.00 88.75 111 GLU A N 1
ATOM 888 C CA . GLU A 1 111 ? -18.291 2.168 3.371 1.00 88.75 111 GLU A CA 1
ATOM 889 C C . GLU A 1 111 ? -18.097 3.650 3.731 1.00 88.75 111 GLU A C 1
ATOM 891 O O . GLU A 1 111 ? -17.801 4.465 2.855 1.00 88.75 111 GLU A O 1
ATOM 896 N N . GLU A 1 112 ? -18.190 4.000 5.018 1.00 93.00 112 GLU A N 1
ATOM 897 C CA . GLU A 1 112 ? -17.917 5.349 5.532 1.00 93.00 112 GLU A CA 1
ATOM 898 C C . GLU A 1 112 ? -16.413 5.657 5.597 1.00 93.00 112 GLU A C 1
ATOM 900 O O . GLU A 1 112 ? -16.009 6.775 5.921 1.00 93.00 112 GLU A O 1
ATOM 905 N N . LYS A 1 113 ? -15.575 4.684 5.219 1.00 91.75 113 LYS A N 1
ATOM 906 C CA . LYS A 1 113 ? -14.112 4.757 5.238 1.00 91.75 113 LYS A CA 1
ATOM 907 C C . LYS A 1 113 ? -13.541 4.896 6.643 1.00 91.75 113 LYS A C 1
ATOM 909 O O . LYS A 1 113 ? -12.452 5.458 6.807 1.00 91.75 113 LYS A O 1
ATOM 914 N N . ASN A 1 114 ? -14.234 4.356 7.645 1.00 94.69 114 ASN A N 1
ATOM 915 C CA . ASN A 1 114 ? -13.676 4.276 8.984 1.00 94.69 114 ASN A CA 1
ATOM 916 C C . ASN A 1 114 ? -12.414 3.407 8.967 1.00 94.69 114 ASN A C 1
ATOM 918 O O . ASN A 1 114 ? -12.286 2.442 8.207 1.00 94.69 114 ASN A O 1
ATOM 922 N N . LEU A 1 115 ? -11.439 3.803 9.784 1.00 96.25 115 LEU A N 1
ATOM 923 C CA . LEU A 1 115 ? -10.162 3.114 9.896 1.00 96.25 115 LEU A CA 1
ATOM 924 C C . LEU A 1 115 ? -10.149 2.292 11.175 1.00 96.25 115 LEU A C 1
ATOM 926 O O . LEU A 1 115 ? -10.475 2.809 12.244 1.00 96.25 115 LEU A O 1
ATOM 930 N N . LEU A 1 116 ? -9.687 1.047 11.083 1.00 95.94 116 LEU A N 1
ATOM 931 C CA . LEU A 1 116 ? -9.514 0.219 12.270 1.00 95.94 116 LEU A CA 1
ATOM 932 C C . LEU A 1 116 ? -8.512 0.874 13.230 1.00 95.94 116 LEU A C 1
ATOM 934 O O . LEU A 1 116 ? -7.395 1.195 12.819 1.00 95.94 116 LEU A O 1
ATOM 938 N N . LEU A 1 117 ? -8.874 1.041 14.503 1.00 96.38 117 LEU A N 1
ATOM 939 C CA . LEU A 1 117 ? -7.965 1.562 15.524 1.00 96.38 117 LEU A CA 1
ATOM 940 C C . LEU A 1 117 ? -7.039 0.467 16.058 1.00 96.38 117 LEU A C 1
ATOM 942 O O . LEU A 1 117 ? -7.379 -0.714 16.095 1.00 96.38 117 LEU A O 1
ATOM 946 N N . THR A 1 118 ? -5.863 0.870 16.533 1.00 95.88 118 THR A N 1
ATOM 947 C CA . THR A 1 118 ? -4.852 -0.056 17.068 1.00 95.88 118 THR A CA 1
ATOM 948 C C . THR A 1 118 ? -5.382 -0.876 18.249 1.00 95.88 118 THR A C 1
ATOM 950 O O . THR A 1 118 ? -5.051 -2.052 18.373 1.00 95.88 118 THR A O 1
ATOM 953 N N . GLN A 1 119 ? -6.209 -0.280 19.112 1.00 95.81 119 GLN A N 1
ATOM 954 C CA . GLN A 1 119 ? -6.813 -0.972 20.258 1.00 95.81 119 GLN A CA 1
ATOM 955 C C . GLN A 1 119 ? -7.838 -2.050 19.877 1.00 95.81 119 GLN A C 1
ATOM 957 O O . GLN A 1 119 ? -8.042 -2.974 20.659 1.00 95.81 119 GLN A O 1
ATOM 962 N N . ASP A 1 120 ? -8.448 -1.937 18.696 1.00 95.62 120 ASP A N 1
ATOM 963 C CA . ASP A 1 120 ? -9.507 -2.837 18.227 1.00 95.62 120 ASP A CA 1
ATOM 964 C C . ASP A 1 120 ? -8.943 -3.987 17.375 1.00 95.62 120 ASP A C 1
ATOM 966 O O . ASP A 1 120 ? -9.674 -4.854 16.901 1.00 95.62 120 ASP A O 1
ATOM 970 N N . TRP A 1 121 ? -7.622 -4.020 17.174 1.00 95.81 121 TRP A N 1
ATOM 971 C CA . TRP A 1 121 ? -6.958 -5.052 16.392 1.00 95.81 121 TRP A CA 1
ATOM 972 C C . TRP A 1 121 ? -6.912 -6.399 17.125 1.00 95.81 121 TRP A C 1
ATOM 974 O O . TRP A 1 121 ? -6.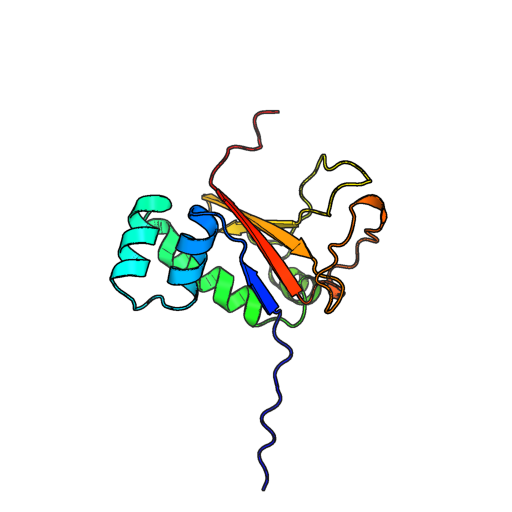285 -6.534 18.175 1.00 95.81 121 TRP A O 1
ATOM 984 N N . GLN A 1 122 ? -7.506 -7.424 16.510 1.00 94.50 122 GLN A N 1
ATOM 985 C CA . GLN A 1 122 ? -7.595 -8.782 17.068 1.00 94.50 122 GLN A CA 1
ATOM 986 C C . GLN A 1 122 ? -6.634 -9.792 16.417 1.00 94.50 122 GLN A C 1
ATOM 988 O O . GLN A 1 122 ? -6.700 -10.984 16.700 1.00 94.50 122 GLN A O 1
ATOM 993 N N . GLY A 1 123 ? -5.735 -9.346 15.533 1.00 93.94 123 GLY A N 1
ATOM 994 C CA . GLY A 1 123 ? -4.831 -10.247 14.803 1.00 93.94 123 GLY A CA 1
ATOM 995 C C . GLY A 1 123 ? -5.423 -10.855 13.529 1.00 93.94 123 GLY A C 1
ATOM 996 O O . GLY A 1 123 ? -4.735 -11.626 12.859 1.00 93.94 123 GLY A O 1
ATOM 997 N N . ASP A 1 124 ? -6.660 -10.511 13.168 1.00 95.12 124 ASP A N 1
ATOM 998 C CA . ASP A 1 124 ? -7.328 -11.092 12.008 1.00 95.12 124 ASP A CA 1
ATOM 999 C C . ASP A 1 124 ? -6.968 -10.374 10.702 1.00 95.12 124 ASP A C 1
ATOM 1001 O O . ASP A 1 124 ? -7.619 -9.422 10.273 1.00 95.12 124 ASP A O 1
ATOM 1005 N N . PHE A 1 125 ? -5.937 -10.874 10.021 1.00 96.31 125 PHE A N 1
ATOM 1006 C CA . PHE A 1 125 ? -5.578 -10.385 8.691 1.00 96.31 125 PHE A CA 1
ATOM 1007 C C . PHE A 1 125 ? -6.606 -10.736 7.603 1.00 96.31 125 PHE A C 1
ATOM 1009 O O . PHE A 1 125 ? -6.569 -10.120 6.536 1.00 96.31 125 PHE A O 1
ATOM 1016 N N . ASN A 1 126 ? -7.505 -11.703 7.820 1.00 95.88 126 ASN A N 1
ATOM 1017 C CA . ASN A 1 126 ? -8.504 -12.067 6.814 1.00 95.88 126 ASN A CA 1
ATOM 1018 C C . ASN A 1 126 ? -9.603 -11.008 6.678 1.00 95.88 126 ASN A C 1
ATOM 1020 O O . ASN A 1 126 ? -10.117 -10.841 5.576 1.00 95.88 126 ASN A O 1
ATOM 1024 N N . SER A 1 127 ? -9.891 -10.248 7.740 1.00 94.19 127 SER A N 1
ATOM 1025 C CA . SER A 1 127 ? -10.799 -9.090 7.692 1.00 94.19 127 SER A CA 1
ATOM 1026 C C . SER A 1 127 ? -10.312 -7.951 6.781 1.00 94.19 127 SER A C 1
ATOM 1028 O O . SER A 1 127 ? -11.105 -7.149 6.289 1.00 94.19 127 SER A O 1
ATOM 1030 N N . ILE A 1 128 ? -9.006 -7.881 6.501 1.00 95.88 128 ILE A N 1
ATOM 1031 C CA . ILE A 1 128 ? -8.412 -6.784 5.734 1.00 95.88 128 ILE A CA 1
ATOM 1032 C C . ILE A 1 128 ? -8.626 -7.019 4.236 1.00 95.88 128 ILE A C 1
ATOM 1034 O O . ILE A 1 128 ? -7.779 -7.605 3.555 1.00 95.88 128 ILE A O 1
ATOM 1038 N N . MET A 1 129 ? -9.756 -6.528 3.732 1.00 95.12 129 MET A N 1
ATOM 1039 C CA . MET A 1 129 ? -10.149 -6.596 2.318 1.00 95.12 129 MET A CA 1
ATOM 1040 C C . MET A 1 129 ? -9.957 -5.274 1.569 1.00 95.12 129 MET A C 1
ATOM 1042 O O . MET A 1 129 ? -9.730 -5.273 0.363 1.00 95.12 129 MET A O 1
ATOM 1046 N N . THR A 1 130 ? -10.002 -4.147 2.279 1.00 95.81 130 THR A N 1
ATOM 1047 C CA . THR A 1 130 ? -9.766 -2.818 1.708 1.00 95.81 130 THR A CA 1
ATOM 1048 C C . THR A 1 130 ? -8.625 -2.145 2.450 1.00 95.81 130 THR A C 1
ATOM 1050 O O . THR A 1 130 ? -8.677 -1.969 3.673 1.00 95.81 130 THR A O 1
ATOM 1053 N N . ILE A 1 131 ? -7.587 -1.761 1.705 1.00 96.38 131 ILE A N 1
ATOM 1054 C CA . ILE A 1 131 ? -6.429 -1.043 2.235 1.00 96.38 131 ILE A CA 1
ATOM 1055 C C . ILE A 1 131 ? -6.390 0.392 1.715 1.00 96.38 131 ILE A C 1
ATOM 1057 O O . ILE A 1 131 ? -6.626 0.644 0.536 1.00 96.38 131 ILE A O 1
ATOM 1061 N N . TYR A 1 132 ? -6.018 1.330 2.583 1.00 97.56 132 TYR A N 1
ATOM 1062 C CA . TYR A 1 132 ? -5.825 2.736 2.237 1.00 97.56 132 TYR A CA 1
ATOM 1063 C C . TYR A 1 132 ? -4.357 3.124 2.369 1.00 97.56 132 TYR A C 1
ATOM 1065 O O . TYR A 1 132 ? -3.814 3.182 3.470 1.00 97.56 132 TYR A O 1
ATOM 1073 N N . VAL A 1 133 ? -3.689 3.366 1.242 1.00 97.31 133 VAL A N 1
ATOM 1074 C CA . VAL A 1 133 ? -2.253 3.663 1.187 1.00 97.31 133 VAL A CA 1
ATOM 1075 C C . VAL A 1 133 ? -1.987 5.091 1.641 1.00 97.31 133 VAL A C 1
ATOM 1077 O O . VAL A 1 133 ? -2.366 6.039 0.959 1.00 97.31 133 VAL A O 1
ATOM 1080 N N . ILE A 1 134 ? -1.271 5.241 2.753 1.00 96.62 134 ILE A N 1
ATOM 1081 C CA . ILE A 1 134 ? -0.980 6.546 3.368 1.00 96.62 134 ILE A CA 1
ATOM 1082 C C . ILE A 1 134 ? 0.437 7.043 3.094 1.00 96.62 134 ILE A C 1
ATOM 1084 O O . ILE A 1 134 ? 0.674 8.250 3.051 1.00 96.62 134 ILE A O 1
ATOM 1088 N N . ALA A 1 135 ? 1.386 6.132 2.875 1.00 95.31 135 ALA A N 1
ATOM 1089 C CA . ALA A 1 135 ? 2.764 6.494 2.583 1.00 95.31 135 ALA A CA 1
ATOM 1090 C C . ALA A 1 135 ? 3.482 5.404 1.785 1.00 95.31 135 ALA A C 1
ATOM 1092 O O . ALA A 1 135 ? 3.247 4.209 1.967 1.00 95.31 135 ALA A O 1
ATOM 1093 N N . VAL A 1 136 ? 4.415 5.830 0.938 1.00 92.12 136 VAL A N 1
ATOM 1094 C CA . VAL A 1 136 ? 5.444 4.972 0.350 1.00 92.12 136 VAL A CA 1
ATOM 1095 C C . VAL A 1 136 ? 6.761 5.704 0.513 1.00 92.12 136 VAL A C 1
ATOM 1097 O O . VAL A 1 136 ? 6.917 6.800 -0.016 1.00 92.12 136 VAL A O 1
ATOM 1100 N N . ASN A 1 137 ? 7.687 5.148 1.285 1.00 87.31 137 ASN A N 1
ATOM 1101 C CA . ASN A 1 137 ? 8.949 5.821 1.578 1.00 87.31 137 ASN A CA 1
ATOM 1102 C C . ASN A 1 137 ? 10.058 4.820 1.922 1.00 87.31 137 ASN A C 1
ATOM 1104 O O . ASN A 1 137 ? 9.800 3.649 2.200 1.00 87.31 137 ASN A O 1
ATOM 1108 N N . ASN A 1 138 ? 11.303 5.292 1.887 1.00 77.69 138 ASN A N 1
ATOM 1109 C CA . ASN A 1 138 ? 12.496 4.504 2.189 1.00 77.69 138 ASN A CA 1
ATOM 1110 C C . ASN A 1 138 ? 13.187 4.989 3.470 1.00 77.69 138 ASN A C 1
ATOM 1112 O O . ASN A 1 138 ? 14.409 5.104 3.503 1.00 77.69 138 ASN A O 1
ATOM 1116 N N . HIS A 1 139 ? 12.414 5.340 4.503 1.00 73.44 139 HIS A N 1
ATOM 1117 C CA . HIS A 1 139 ? 13.023 5.686 5.785 1.00 73.44 139 HIS A CA 1
ATOM 1118 C C . HIS A 1 139 ? 13.651 4.441 6.420 1.00 73.44 139 HIS A C 1
ATOM 1120 O O . HIS A 1 139 ? 13.084 3.341 6.372 1.00 73.44 139 HIS A O 1
ATOM 1126 N N . ASP A 1 140 ? 14.829 4.626 7.013 1.00 59.75 140 ASP A N 1
ATOM 1127 C CA . ASP A 1 140 ? 15.414 3.620 7.883 1.00 59.75 140 ASP A CA 1
ATOM 1128 C C . ASP A 1 140 ? 14.678 3.652 9.224 1.00 59.75 140 ASP A C 1
ATOM 1130 O O . ASP A 1 140 ? 14.772 4.610 9.986 1.00 59.75 140 ASP A O 1
ATOM 1134 N N . TYR A 1 141 ? 13.886 2.613 9.471 1.00 61.53 141 TYR A N 1
ATOM 1135 C CA . TYR A 1 141 ? 13.124 2.446 10.706 1.00 61.53 141 TYR A CA 1
ATOM 1136 C C . TYR A 1 141 ? 13.895 1.624 11.753 1.00 61.53 141 TYR A C 1
ATOM 1138 O O . TYR A 1 141 ? 13.321 1.315 12.793 1.00 61.53 141 TYR A O 1
ATOM 1146 N N . ASN A 1 142 ? 15.153 1.248 11.479 1.00 54.00 142 ASN A N 1
ATOM 1147 C CA . ASN A 1 142 ? 16.020 0.533 12.419 1.00 54.00 142 ASN A CA 1
ATOM 1148 C C . ASN A 1 142 ? 16.861 1.474 13.305 1.00 54.00 142 ASN A C 1
ATOM 1150 O O . ASN A 1 142 ? 17.549 0.987 14.193 1.00 54.00 142 ASN A O 1
ATOM 1154 N N . ASN A 1 143 ? 16.804 2.793 13.093 1.00 38.41 143 ASN A N 1
ATOM 1155 C CA . ASN A 1 143 ? 17.429 3.790 13.971 1.00 38.41 143 ASN A CA 1
ATOM 1156 C C . ASN A 1 143 ? 16.445 4.267 15.052 1.00 38.41 143 ASN A C 1
ATOM 1158 O O . ASN A 1 143 ? 16.041 5.432 15.055 1.00 38.41 143 ASN A O 1
ATOM 1162 N N . ILE A 1 144 ? 16.031 3.356 15.935 1.00 39.47 144 ILE A N 1
ATOM 1163 C CA . ILE A 1 144 ? 15.391 3.693 17.216 1.00 39.47 144 ILE A CA 1
ATOM 1164 C C . ILE A 1 144 ? 16.225 3.067 18.325 1.00 39.47 144 ILE A C 1
ATOM 1166 O O . ILE A 1 144 ? 16.471 1.845 18.225 1.00 39.47 144 ILE A O 1
#

Secondary structure (DSSP, 8-state):
---------PPEEEE-SSHHHHHHHHHHH-TT-HHHHHHHHHHH-GGGHHHHHHHHHHHHTSSSHHHHHHHHTTSTT--EEPSS--TTSBPPEEEESTTS-EEEEEEB-STT-PBPBGGG--S-GGG--EEEEEEEE-------

Organism: Phocaeicola vulgatus (NCBI:txid821)

Foldseek 3Di:
DDPPPPPQLFQAEAEDDDPQRVLLVVCLVCVVPPVSQVSNCVNPNNVLSVLSNVLVVLNRNDQWLVRSCVPCVPDQQRKDWDPDDDQADFTKIWGDRPPFKIWIWFAQQDPVRDTHGPNNDPPDRRSRRYIYTDDIDGDDPVPD

pLDDT: mean 89.45, std 14.54, range [36.09, 98.0]